Protein AF-A0A0K0ESM4-F1 (afdb_monomer_lite)

Structure (mmCIF, N/CA/C/O backbone):
data_AF-A0A0K0ESM4-F1
#
_entry.id   AF-A0A0K0ESM4-F1
#
loop_
_atom_site.group_PDB
_atom_site.id
_atom_site.type_symbol
_atom_site.label_atom_id
_atom_site.label_alt_id
_atom_site.label_comp_id
_atom_site.label_asym_id
_atom_site.label_entity_id
_atom_site.label_seq_id
_atom_site.pdbx_PDB_ins_code
_atom_site.Cartn_x
_atom_site.Cartn_y
_atom_site.Cartn_z
_atom_site.occupancy
_atom_site.B_iso_or_equiv
_atom_site.auth_seq_id
_atom_site.auth_comp_id
_atom_site.auth_asym_id
_atom_site.auth_atom_id
_atom_site.pdbx_PDB_model_num
ATOM 1 N N . MET A 1 1 ? -42.545 -40.826 -26.509 1.00 63.84 1 MET A N 1
ATOM 2 C CA . MET A 1 1 ? -41.130 -41.037 -26.115 1.00 63.84 1 MET A CA 1
ATOM 3 C C . MET A 1 1 ? -40.132 -40.224 -26.947 1.00 63.84 1 MET A C 1
ATOM 5 O O . MET A 1 1 ? -39.333 -39.526 -26.345 1.00 63.84 1 MET A O 1
ATOM 9 N N . LYS A 1 2 ? -40.196 -40.219 -28.293 1.00 72.06 2 LYS A N 1
ATOM 10 C CA . LYS A 1 2 ? -39.251 -39.457 -29.151 1.00 72.06 2 LYS A CA 1
ATOM 11 C C . LYS A 1 2 ? -39.201 -37.936 -28.885 1.00 72.06 2 LYS A C 1
ATOM 13 O O . LYS A 1 2 ? -38.119 -37.363 -28.899 1.00 72.06 2 LYS A O 1
ATOM 18 N N . PHE A 1 3 ? -40.336 -37.302 -28.570 1.00 75.94 3 PHE A N 1
ATOM 19 C CA . PHE A 1 3 ? -40.401 -35.862 -28.253 1.00 75.94 3 PHE A CA 1
ATOM 20 C C . PHE A 1 3 ? -39.656 -35.471 -26.963 1.00 75.94 3 PHE A C 1
ATOM 22 O O . PHE A 1 3 ? -38.991 -34.443 -26.934 1.00 75.94 3 PHE A O 1
ATOM 29 N N . LEU A 1 4 ? -39.717 -36.304 -25.917 1.00 75.06 4 LEU A N 1
ATOM 30 C CA . LEU A 1 4 ? -39.039 -36.052 -24.635 1.00 75.06 4 LEU A CA 1
ATOM 31 C C . LEU A 1 4 ? -37.511 -36.083 -24.772 1.00 75.06 4 LEU A C 1
ATOM 33 O O . LEU A 1 4 ? -36.820 -35.277 -24.158 1.00 75.06 4 LEU A O 1
ATOM 37 N N . VAL A 1 5 ? -36.994 -36.973 -25.622 1.00 78.62 5 VAL A N 1
ATOM 38 C CA . VAL A 1 5 ? -35.555 -37.064 -25.909 1.00 78.62 5 VAL A CA 1
ATOM 39 C C . VAL A 1 5 ? -35.067 -35.813 -26.645 1.00 78.62 5 VAL A C 1
ATOM 41 O O . VAL A 1 5 ? -34.014 -35.283 -26.309 1.00 78.62 5 VAL A O 1
ATOM 44 N N . TYR A 1 6 ? -35.852 -35.290 -27.593 1.00 78.44 6 TYR A N 1
ATOM 45 C CA . TYR A 1 6 ? -35.513 -34.060 -28.316 1.00 78.44 6 TYR A CA 1
ATOM 46 C C . TYR A 1 6 ? -35.414 -32.840 -27.391 1.00 78.44 6 TYR A C 1
ATOM 48 O O . TYR A 1 6 ? -34.442 -32.093 -27.470 1.00 78.44 6 TYR A O 1
ATOM 56 N N . PHE A 1 7 ? -36.373 -32.664 -26.476 1.00 76.62 7 PHE A N 1
ATOM 57 C CA . PHE A 1 7 ? -36.326 -31.573 -25.496 1.00 76.62 7 PHE A CA 1
ATOM 58 C C . PHE A 1 7 ? -35.123 -31.684 -24.557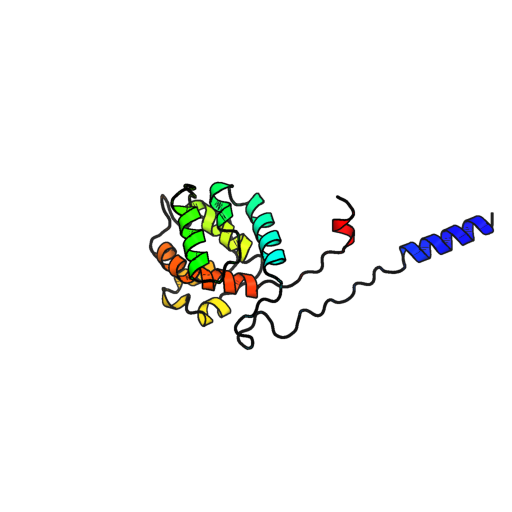 1.00 76.62 7 PHE A C 1
ATOM 60 O O . PHE A 1 7 ? -34.479 -30.673 -24.287 1.00 76.62 7 PHE A O 1
ATOM 67 N N . ALA A 1 8 ? -34.787 -32.897 -24.106 1.00 77.44 8 ALA A N 1
ATOM 68 C CA . ALA A 1 8 ? -33.611 -33.124 -23.273 1.00 77.44 8 ALA A CA 1
ATOM 69 C C . ALA A 1 8 ? -32.313 -32.756 -24.008 1.00 77.44 8 ALA A C 1
ATOM 71 O O . ALA A 1 8 ? -31.467 -32.082 -23.431 1.00 77.44 8 ALA A O 1
ATOM 72 N N . LEU A 1 9 ? -32.173 -33.126 -25.287 1.00 74.38 9 LEU A N 1
ATOM 73 C CA . LEU A 1 9 ? -30.995 -32.778 -26.092 1.00 74.38 9 LEU A CA 1
ATOM 74 C C . LEU A 1 9 ? -30.861 -31.266 -26.312 1.00 74.38 9 LEU A C 1
ATOM 76 O O . LEU A 1 9 ? -29.757 -30.735 -26.210 1.00 74.38 9 LEU A O 1
ATOM 80 N N . ILE A 1 10 ? -31.975 -30.565 -26.546 1.00 73.88 10 ILE A N 1
ATOM 81 C CA . ILE A 1 10 ? -31.983 -29.102 -26.661 1.00 73.88 10 ILE A CA 1
ATOM 82 C C . ILE A 1 10 ? -31.564 -28.467 -25.326 1.00 73.88 10 ILE A C 1
ATOM 84 O O . ILE A 1 10 ? -30.654 -27.642 -25.307 1.00 73.88 10 ILE A O 1
ATOM 88 N N . PHE A 1 11 ? -32.139 -28.893 -24.196 1.00 68.94 11 PHE A N 1
ATOM 89 C CA . PHE A 1 11 ? -31.776 -28.379 -22.866 1.00 68.94 11 PHE A CA 1
ATOM 90 C C . PHE A 1 11 ? -30.299 -28.609 -22.526 1.00 68.94 11 PHE A C 1
ATOM 92 O O . PHE A 1 11 ? -29.620 -27.703 -22.056 1.00 68.94 11 PHE A O 1
ATOM 99 N N . ILE A 1 12 ? -29.788 -29.804 -22.819 1.00 67.56 12 ILE A N 1
ATOM 100 C CA . ILE A 1 12 ? -28.375 -30.169 -22.686 1.00 67.56 12 ILE A CA 1
ATOM 101 C C . ILE A 1 12 ? -27.514 -29.216 -23.526 1.00 67.56 12 ILE A C 1
ATOM 103 O O . ILE A 1 12 ? -26.571 -28.634 -22.998 1.00 67.56 12 ILE A O 1
ATOM 107 N N . SER A 1 13 ? -27.872 -28.962 -24.790 1.00 64.00 13 SER A N 1
ATOM 108 C CA . SER A 1 13 ? -27.136 -28.004 -25.627 1.00 64.00 13 SER A CA 1
ATOM 109 C C . SER A 1 13 ? -27.183 -26.562 -25.104 1.00 64.00 13 SER A C 1
ATOM 111 O O . SER A 1 13 ? -26.183 -25.866 -25.226 1.00 64.00 13 SER A O 1
ATOM 113 N N . TYR A 1 14 ? -28.272 -26.131 -24.451 1.00 64.19 14 TYR A N 1
ATOM 114 C CA . TYR A 1 14 ? -28.345 -24.820 -23.789 1.00 64.19 14 TYR A CA 1
ATOM 115 C C . TYR A 1 14 ? -27.460 -24.729 -22.538 1.00 64.19 14 TYR A C 1
ATOM 117 O O . TYR A 1 14 ? -26.879 -23.679 -22.299 1.00 64.19 14 TYR A O 1
ATOM 125 N N . ILE A 1 15 ? -27.322 -25.807 -21.755 1.00 63.69 15 ILE A N 1
ATOM 126 C CA . ILE A 1 15 ? -26.422 -25.837 -20.585 1.00 63.69 15 ILE A CA 1
ATOM 127 C C . ILE A 1 15 ? -24.945 -25.849 -21.015 1.00 63.69 15 ILE A C 1
ATOM 129 O O . ILE A 1 15 ? -24.099 -25.298 -20.316 1.00 63.69 15 ILE A O 1
ATOM 133 N N . PHE A 1 16 ? -24.620 -26.463 -22.158 1.00 59.91 16 PHE A N 1
ATOM 134 C CA . PHE A 1 16 ? -23.256 -26.454 -22.705 1.00 59.91 16 PHE A CA 1
ATOM 135 C C . PHE A 1 16 ? -22.939 -25.224 -23.566 1.00 59.91 16 PHE A C 1
ATOM 137 O O . PHE A 1 16 ? -21.766 -24.973 -23.851 1.00 59.91 16 PHE A O 1
ATOM 144 N N . ALA A 1 17 ? -23.949 -24.457 -23.979 1.00 51.31 17 ALA A N 1
ATOM 145 C CA . ALA A 1 17 ? -23.755 -23.200 -24.679 1.00 51.31 17 ALA A CA 1
ATOM 146 C C . ALA A 1 17 ? -23.350 -22.117 -23.672 1.00 51.31 17 ALA A C 1
ATOM 148 O O . ALA A 1 17 ? -24.145 -21.663 -22.859 1.00 51.31 17 ALA A O 1
ATOM 149 N N . ASP A 1 18 ? -22.098 -21.692 -23.797 1.00 54.47 18 ASP A N 1
ATOM 150 C CA . ASP A 1 18 ? -21.482 -20.559 -23.108 1.00 54.47 18 ASP A CA 1
ATOM 151 C C . ASP A 1 18 ? -20.793 -20.845 -21.759 1.00 54.47 18 ASP A C 1
ATOM 153 O O . ASP A 1 18 ? -20.897 -20.104 -20.786 1.00 54.47 18 ASP A O 1
ATOM 157 N N . ASN A 1 19 ? -19.918 -21.857 -21.759 1.00 53.78 19 ASN A N 1
ATOM 158 C CA . ASN A 1 19 ? -18.652 -21.759 -21.015 1.00 53.78 19 ASN A CA 1
ATOM 159 C C . ASN A 1 19 ? -17.611 -20.956 -21.817 1.00 53.78 19 ASN A C 1
ATOM 161 O O . ASN A 1 19 ? -16.421 -21.282 -21.802 1.00 53.78 19 ASN A O 1
ATOM 165 N N . GLY A 1 20 ? -18.047 -19.922 -22.546 1.00 44.59 20 GLY A N 1
ATOM 166 C CA . GLY A 1 20 ? -17.166 -18.974 -23.195 1.00 44.59 20 GLY A CA 1
ATOM 167 C C . GLY A 1 20 ? -16.348 -18.282 -22.119 1.00 44.59 20 GLY A C 1
ATOM 168 O O . GLY A 1 20 ? -16.764 -17.302 -21.494 1.00 44.59 20 GLY A O 1
ATOM 169 N N . VAL A 1 21 ? -15.144 -18.792 -21.870 1.00 43.53 21 VAL A N 1
ATOM 170 C CA . VAL A 1 21 ? -14.121 -18.026 -21.181 1.00 43.53 21 VAL A CA 1
ATOM 171 C C . VAL A 1 21 ? -13.759 -16.893 -22.140 1.00 43.53 21 VAL A C 1
ATOM 173 O O . VAL A 1 21 ? -12.795 -16.992 -22.876 1.00 43.53 21 VAL A O 1
ATOM 176 N N . SER A 1 22 ? -14.562 -15.823 -22.156 1.00 44.75 22 SER A N 1
ATOM 177 C CA . SER A 1 22 ? -14.160 -14.547 -22.740 1.00 44.75 22 SER A CA 1
ATOM 178 C C . SER A 1 22 ? -12.839 -14.168 -22.076 1.00 44.75 22 SER A C 1
ATOM 180 O O . SER A 1 22 ? -12.778 -13.967 -20.856 1.00 44.75 22 SER A O 1
ATOM 182 N N . GLU A 1 23 ? -11.779 -14.239 -22.868 1.00 48.00 23 GLU A N 1
ATOM 183 C CA . GLU A 1 23 ? -10.453 -13.739 -22.563 1.00 48.00 23 GLU A CA 1
ATOM 184 C C . GLU A 1 23 ? -10.626 -12.271 -22.179 1.00 48.00 23 GLU A C 1
ATOM 186 O O . GLU A 1 23 ? -11.147 -11.473 -22.956 1.00 48.00 23 GLU A O 1
ATOM 191 N N . PHE A 1 24 ? -10.340 -11.935 -20.922 1.00 53.97 24 PHE A N 1
ATOM 192 C CA . PHE A 1 24 ? -10.210 -10.530 -20.578 1.00 53.97 24 PHE A CA 1
ATOM 193 C C . PHE A 1 24 ? -8.824 -10.131 -21.066 1.00 53.97 24 PHE A C 1
ATOM 195 O O . PHE A 1 24 ? -7.842 -10.704 -20.593 1.00 53.97 24 PHE A O 1
ATOM 202 N N . GLU A 1 25 ? -8.745 -9.178 -21.992 1.00 49.03 25 GLU A N 1
ATOM 203 C CA . GLU A 1 25 ? -7.502 -8.457 -22.243 1.00 49.03 25 GLU A CA 1
ATOM 204 C C . GLU A 1 25 ? -7.099 -7.832 -20.907 1.00 49.03 25 GLU A C 1
ATOM 206 O O . GLU A 1 25 ? -7.757 -6.921 -20.402 1.00 49.03 25 GLU A O 1
ATOM 211 N N . GLN A 1 26 ? -6.051 -8.359 -20.271 1.00 54.38 26 GLN A N 1
ATOM 212 C CA . GLN A 1 26 ? -5.352 -7.589 -19.253 1.00 54.38 26 GLN A CA 1
ATOM 213 C C . GLN A 1 26 ? -5.041 -6.247 -19.922 1.00 54.38 26 GLN A C 1
ATOM 215 O O . GLN A 1 26 ? -4.377 -6.289 -20.955 1.00 54.38 26 GLN A O 1
ATOM 220 N N . PRO A 1 27 ? -5.549 -5.099 -19.426 1.00 60.47 27 PRO A N 1
ATOM 221 C CA . PRO A 1 27 ? -5.361 -3.841 -20.129 1.00 60.47 27 PRO A CA 1
ATOM 222 C C . PRO A 1 27 ? -3.863 -3.658 -20.346 1.00 60.47 27 PRO A C 1
ATOM 224 O O . PRO A 1 27 ? -3.093 -3.593 -19.383 1.00 60.47 27 PRO A O 1
ATOM 227 N N . GLU A 1 28 ? -3.438 -3.704 -21.607 1.00 72.00 28 GLU A N 1
ATOM 228 C CA . GLU A 1 28 ? -2.032 -3.558 -21.940 1.00 72.00 28 GLU A CA 1
ATOM 229 C C . GLU A 1 28 ? -1.579 -2.173 -21.463 1.00 72.00 28 GLU A C 1
ATOM 231 O O . GLU A 1 28 ? -2.320 -1.191 -21.543 1.00 72.00 28 GLU A O 1
ATOM 236 N N . GLY A 1 29 ? -0.373 -2.085 -20.902 1.00 83.25 29 GLY A N 1
ATOM 237 C CA . GLY A 1 29 ? 0.145 -0.805 -20.419 1.00 83.25 29 GLY A CA 1
ATOM 238 C C . GLY A 1 29 ? -0.492 -0.310 -19.114 1.00 83.25 29 GLY A C 1
ATOM 239 O O . GLY A 1 29 ? -0.832 0.863 -18.985 1.00 83.25 29 GLY A O 1
ATOM 240 N N . CYS A 1 30 ? -0.607 -1.170 -18.107 1.00 92.38 30 CYS A N 1
ATOM 241 C CA . CYS A 1 30 ? -0.831 -0.760 -16.720 1.00 92.38 30 CYS A CA 1
ATOM 242 C C . CYS A 1 30 ? 0.184 -1.444 -15.798 1.00 92.38 30 CYS A C 1
ATOM 244 O O . CYS A 1 30 ? 0.765 -2.472 -16.147 1.00 92.38 30 CYS A O 1
ATOM 246 N N . GLY A 1 31 ? 0.408 -0.881 -14.613 1.00 93.50 31 GLY A N 1
ATOM 247 C CA . GLY A 1 31 ? 1.261 -1.480 -13.588 1.00 93.50 31 GLY A CA 1
ATOM 248 C C . GLY A 1 31 ? 2.728 -1.602 -13.997 1.00 93.50 31 GLY A C 1
ATOM 249 O O . GLY A 1 31 ? 3.397 -2.527 -13.544 1.00 93.50 31 GLY A O 1
ATOM 250 N N . THR A 1 32 ? 3.202 -0.708 -14.870 1.00 94.50 32 THR A N 1
ATOM 251 C CA . THR A 1 32 ? 4.582 -0.659 -15.378 1.00 94.50 32 THR A CA 1
ATOM 252 C C . THR A 1 32 ? 5.159 0.747 -15.259 1.00 94.50 32 THR A C 1
ATOM 254 O O . THR A 1 32 ? 4.412 1.731 -15.270 1.00 94.50 32 THR A O 1
ATOM 257 N N . GLN A 1 33 ? 6.489 0.855 -15.241 1.00 95.06 33 GLN A N 1
ATOM 258 C CA . GLN A 1 33 ? 7.189 2.143 -15.224 1.00 95.06 33 GLN A CA 1
ATOM 259 C C . GLN A 1 33 ? 6.796 3.041 -16.411 1.00 95.06 33 GLN A C 1
ATOM 261 O O . GLN A 1 33 ? 6.540 4.226 -16.226 1.00 95.06 33 GLN A O 1
ATOM 266 N N . ALA A 1 34 ? 6.623 2.470 -17.613 1.00 93.88 34 ALA A N 1
ATOM 267 C CA . ALA A 1 34 ? 6.203 3.202 -18.817 1.00 93.88 34 ALA A CA 1
ATOM 268 C C . ALA A 1 34 ? 4.849 3.923 -18.670 1.00 93.88 34 ALA A C 1
ATOM 270 O O . ALA A 1 34 ? 4.529 4.827 -19.437 1.00 93.88 34 ALA A O 1
ATOM 271 N N . THR A 1 35 ? 4.047 3.517 -17.686 1.00 93.56 35 THR A N 1
ATOM 272 C CA . THR A 1 35 ? 2.698 4.042 -17.436 1.00 93.56 35 THR A CA 1
ATOM 273 C C . THR A 1 35 ? 2.620 4.799 -16.114 1.00 93.56 35 THR A C 1
ATOM 275 O O . THR A 1 35 ? 1.525 5.009 -15.596 1.00 93.56 35 THR A O 1
ATOM 278 N N . ASN A 1 36 ? 3.775 5.175 -15.547 1.00 95.50 36 ASN A N 1
ATOM 279 C CA . ASN A 1 36 ? 3.903 5.740 -14.202 1.00 95.50 36 ASN A CA 1
ATOM 280 C C . ASN A 1 36 ? 3.163 4.897 -13.154 1.00 95.50 36 ASN A C 1
ATOM 282 O O . ASN A 1 36 ? 2.469 5.424 -12.283 1.00 95.50 36 ASN A O 1
ATOM 286 N N . TRP A 1 37 ? 3.250 3.571 -13.294 1.00 96.50 37 TRP A N 1
ATOM 287 C CA . TRP A 1 37 ? 2.569 2.614 -12.430 1.00 96.50 37 TRP A CA 1
ATOM 288 C C . TRP A 1 37 ? 1.065 2.876 -12.332 1.00 96.50 37 TRP A C 1
ATOM 290 O O . TRP A 1 37 ? 0.489 2.788 -11.255 1.00 96.50 37 TRP A O 1
ATOM 300 N N . LYS A 1 38 ? 0.388 3.201 -13.436 1.00 95.38 38 LYS A N 1
ATOM 301 C CA . LYS A 1 38 ? -1.076 3.320 -13.441 1.00 95.38 38 LYS A CA 1
ATOM 302 C C . LYS A 1 38 ? -1.723 1.980 -13.041 1.00 95.38 38 LYS A C 1
ATOM 304 O O . LYS A 1 38 ? -1.400 0.972 -13.669 1.00 95.38 38 LYS A O 1
ATOM 309 N N . PRO A 1 39 ? -2.646 1.926 -12.063 1.00 95.56 39 PRO A N 1
ATOM 310 C CA . PRO A 1 39 ? -3.288 0.674 -11.678 1.00 95.56 39 PRO A CA 1
ATOM 311 C C . PRO A 1 39 ? -4.090 0.004 -12.793 1.00 95.56 39 PRO A C 1
ATOM 313 O O . PRO A 1 39 ? -4.738 0.667 -13.602 1.00 95.56 39 PRO A O 1
ATOM 316 N N . CYS A 1 40 ? -4.065 -1.329 -12.800 1.00 92.88 40 CYS A N 1
ATOM 317 C CA . CYS A 1 40 ? -4.786 -2.158 -13.769 1.00 92.88 40 CYS A CA 1
ATOM 318 C C . CYS A 1 40 ? -6.257 -2.388 -13.411 1.00 92.88 40 CYS A C 1
ATOM 320 O O . CYS A 1 40 ? -7.035 -2.836 -14.249 1.00 92.88 40 CYS A O 1
ATOM 322 N N . ILE A 1 41 ? -6.623 -2.147 -12.152 1.00 92.56 41 ILE A N 1
ATOM 323 C CA . ILE A 1 41 ? -7.973 -2.361 -11.640 1.00 92.56 41 ILE A CA 1
ATOM 324 C C . ILE A 1 41 ? -8.468 -1.107 -10.930 1.00 92.56 41 ILE A C 1
ATOM 326 O O . ILE A 1 41 ? -7.686 -0.370 -10.327 1.00 92.56 41 ILE A O 1
ATOM 330 N N . GLU A 1 42 ? -9.775 -0.873 -10.963 1.00 93.44 42 GLU A N 1
ATOM 331 C CA . GLU A 1 42 ? -10.378 0.242 -10.239 1.00 93.44 42 GLU A CA 1
ATOM 332 C C . GLU A 1 42 ? -10.183 0.094 -8.727 1.00 93.44 42 GLU A C 1
ATOM 334 O O . GLU A 1 42 ? -10.341 -0.995 -8.166 1.00 93.44 42 GLU A O 1
ATOM 339 N N . ARG A 1 43 ? -9.901 1.215 -8.051 1.00 95.31 43 ARG A N 1
ATOM 340 C CA . ARG A 1 43 ? -9.657 1.250 -6.601 1.00 95.31 43 ARG A CA 1
ATOM 341 C C . ARG A 1 43 ? -10.793 0.610 -5.800 1.00 95.31 43 ARG A C 1
ATOM 343 O O . ARG A 1 43 ? -10.531 -0.151 -4.884 1.00 95.31 43 ARG A O 1
ATOM 350 N N . LYS A 1 44 ? -12.051 0.836 -6.193 1.00 95.31 44 LYS A N 1
ATOM 351 C CA . LYS A 1 44 ? -13.222 0.260 -5.510 1.00 95.31 44 LYS A CA 1
ATOM 352 C C . LYS A 1 44 ? -13.163 -1.271 -5.432 1.00 95.31 44 LYS A C 1
ATOM 354 O O . LYS A 1 44 ? -13.478 -1.839 -4.392 1.00 95.31 44 LYS A O 1
ATOM 359 N N . ILE A 1 45 ? -12.766 -1.931 -6.521 1.00 94.19 45 ILE A N 1
ATOM 360 C CA . ILE A 1 45 ? -12.628 -3.393 -6.569 1.00 94.19 45 ILE A CA 1
ATOM 361 C C . ILE A 1 45 ? -11.378 -3.819 -5.790 1.00 94.19 45 ILE A C 1
ATOM 363 O O . ILE A 1 45 ? -11.423 -4.786 -5.032 1.00 94.19 45 ILE A O 1
ATOM 367 N N . ALA A 1 46 ? -10.278 -3.075 -5.935 1.00 96.12 46 ALA A N 1
ATOM 368 C CA . ALA A 1 46 ? -9.043 -3.321 -5.196 1.00 96.12 46 ALA A CA 1
ATOM 369 C C . ALA A 1 46 ? -9.277 -3.315 -3.673 1.00 96.12 46 ALA A C 1
ATOM 371 O O . ALA A 1 46 ? -8.922 -4.277 -2.991 1.00 96.12 46 ALA A O 1
ATOM 372 N N . ASP A 1 47 ? -9.953 -2.288 -3.155 1.00 97.75 47 ASP A N 1
ATOM 373 C CA . ASP A 1 47 ? -10.258 -2.122 -1.730 1.00 97.75 47 ASP A CA 1
ATOM 374 C C . ASP A 1 47 ? -11.160 -3.239 -1.193 1.00 97.75 47 ASP A C 1
ATOM 376 O O . ASP A 1 47 ? -10.972 -3.699 -0.067 1.00 97.75 47 ASP A O 1
ATOM 380 N N . GLN A 1 48 ? -12.110 -3.732 -1.997 1.00 96.69 48 GLN A N 1
ATOM 381 C CA . GLN A 1 48 ? -12.947 -4.878 -1.623 1.00 96.69 48 GLN A CA 1
ATOM 382 C C . GLN A 1 48 ? -12.112 -6.148 -1.432 1.00 96.69 48 GLN A C 1
ATOM 384 O O . GLN A 1 48 ? -12.280 -6.862 -0.438 1.00 96.69 48 GLN A O 1
ATOM 389 N N . VAL A 1 49 ? -11.185 -6.422 -2.353 1.00 95.25 49 VAL A N 1
ATOM 390 C CA . VAL A 1 49 ? -10.285 -7.582 -2.258 1.00 95.25 49 VAL A CA 1
ATOM 391 C C . VAL A 1 49 ? -9.337 -7.434 -1.067 1.00 95.25 49 VAL A C 1
ATOM 393 O O . VAL A 1 49 ? -9.156 -8.384 -0.298 1.00 95.25 49 VAL A O 1
ATOM 396 N N . PHE A 1 50 ? -8.777 -6.240 -0.870 1.00 97.94 50 PHE A N 1
ATOM 397 C CA . PHE A 1 50 ? -7.878 -5.949 0.243 1.00 97.94 50 PHE A CA 1
ATOM 398 C C . PHE A 1 50 ? -8.590 -6.123 1.592 1.00 97.94 50 PHE A C 1
ATOM 400 O O . PHE A 1 50 ? -8.123 -6.878 2.451 1.00 97.94 50 PHE A O 1
ATOM 407 N N . THR A 1 51 ? -9.773 -5.528 1.744 1.00 98.00 51 THR A N 1
ATOM 408 C CA . THR A 1 51 ? -10.601 -5.643 2.952 1.00 98.00 51 THR A CA 1
ATOM 409 C C . THR A 1 51 ? -10.956 -7.101 3.246 1.00 98.00 51 THR A C 1
ATOM 411 O O . THR A 1 51 ? -10.726 -7.569 4.361 1.00 98.00 51 THR A O 1
ATOM 414 N N . SER A 1 52 ? -11.397 -7.860 2.237 1.00 97.62 52 SER A N 1
ATOM 415 C CA . SER A 1 52 ? -11.730 -9.290 2.381 1.00 97.62 52 SER A CA 1
ATOM 416 C C . SER A 1 52 ? -10.527 -10.133 2.826 1.00 97.62 52 SER A C 1
ATOM 418 O O . SER A 1 52 ? -10.653 -11.112 3.567 1.00 97.62 52 SER A O 1
ATOM 420 N N . CYS A 1 53 ? -9.315 -9.775 2.391 1.00 98.19 53 CYS A N 1
ATOM 421 C CA . CYS A 1 53 ? -8.108 -10.398 2.918 1.00 98.19 53 CYS A CA 1
ATOM 422 C C . CYS A 1 53 ? -7.878 -10.015 4.384 1.00 98.19 53 CYS A C 1
ATOM 424 O O . CYS A 1 53 ? -7.673 -10.895 5.225 1.00 98.19 53 CYS A O 1
ATOM 426 N N . CYS A 1 54 ? -7.963 -8.726 4.705 1.00 98.31 54 CYS A N 1
ATOM 427 C CA . CYS A 1 54 ? -7.737 -8.224 6.053 1.00 98.31 54 CYS A CA 1
ATOM 428 C C . CYS A 1 54 ? -8.708 -8.789 7.089 1.00 98.31 54 CYS A C 1
ATOM 430 O O . CYS A 1 54 ? -8.292 -9.043 8.214 1.00 98.31 54 CYS A O 1
ATOM 432 N N . GLU A 1 55 ? -9.958 -9.077 6.739 1.00 98.12 55 GLU A N 1
ATOM 433 C CA . GLU A 1 55 ? -10.913 -9.705 7.661 1.00 98.12 55 GLU A CA 1
ATOM 434 C C . GLU A 1 55 ? -10.408 -11.028 8.258 1.00 98.12 55 GLU A C 1
ATOM 436 O O . GLU A 1 55 ? -10.747 -11.356 9.397 1.00 98.12 55 GLU A O 1
ATOM 441 N N . ARG A 1 56 ? -9.534 -11.747 7.537 1.00 96.94 56 ARG A N 1
ATOM 442 C CA . ARG A 1 56 ? -8.958 -13.035 7.958 1.00 96.94 56 ARG A CA 1
ATOM 443 C C . ARG A 1 56 ? -7.676 -12.910 8.786 1.00 96.94 56 ARG A C 1
ATOM 445 O O . ARG A 1 56 ? -7.364 -13.808 9.570 1.00 96.94 56 ARG A O 1
ATOM 452 N N . PHE A 1 57 ? -6.905 -11.839 8.602 1.00 96.38 57 PHE A N 1
ATOM 453 C CA . PHE A 1 57 ? -5.561 -11.705 9.187 1.00 96.38 57 PHE A CA 1
ATOM 454 C C . PHE A 1 57 ? -5.405 -10.526 10.153 1.00 96.38 57 PHE A C 1
ATOM 456 O O . PHE A 1 57 ? -4.475 -10.520 10.960 1.00 96.38 57 PHE A O 1
ATOM 463 N N . VAL A 1 58 ? -6.304 -9.545 10.088 1.00 97.50 58 VAL A N 1
ATOM 464 C CA . VAL A 1 58 ? -6.171 -8.236 10.729 1.00 97.50 58 VAL A CA 1
ATOM 465 C C . VAL A 1 58 ? -7.402 -7.968 11.611 1.00 97.50 58 VAL A C 1
ATOM 467 O O . VAL A 1 58 ? -8.545 -8.102 11.151 1.00 97.50 58 VAL A O 1
ATOM 470 N N . PRO A 1 59 ? -7.213 -7.600 12.891 1.00 96.38 59 PRO A N 1
ATOM 471 C CA . PRO A 1 59 ? -8.327 -7.325 13.788 1.00 96.38 59 PRO A CA 1
ATOM 472 C C . PRO A 1 59 ? -8.994 -5.981 13.434 1.00 96.38 59 PRO A C 1
ATOM 474 O O . PRO A 1 59 ? -8.347 -5.137 12.804 1.00 96.38 59 PRO A O 1
ATOM 477 N N . PRO A 1 60 ? -10.272 -5.768 13.806 1.00 95.25 60 PRO A N 1
ATOM 478 C CA . PRO A 1 60 ? -11.065 -4.614 13.373 1.00 95.25 60 PRO A CA 1
ATOM 479 C C . PRO A 1 60 ? -10.381 -3.258 13.565 1.00 95.25 60 PRO A C 1
ATOM 481 O O . PRO A 1 60 ? -10.430 -2.419 12.669 1.00 95.25 60 PRO A O 1
ATOM 484 N N . GLU A 1 61 ? -9.669 -3.063 14.674 1.00 94.06 61 GLU A N 1
ATOM 485 C CA . GLU A 1 61 ? -8.985 -1.810 14.998 1.00 94.06 61 GLU A CA 1
ATOM 486 C C . GLU A 1 61 ? -7.857 -1.427 14.027 1.00 94.06 61 GLU A C 1
ATOM 488 O O . GLU A 1 61 ? -7.454 -0.267 13.971 1.00 94.06 61 GLU A O 1
ATOM 493 N N . CYS A 1 62 ? -7.344 -2.385 13.256 1.00 96.44 62 CYS A N 1
ATOM 494 C CA . CYS A 1 62 ? -6.282 -2.177 12.276 1.00 96.44 62 CYS A CA 1
ATOM 495 C C . CYS A 1 62 ? -6.798 -2.125 10.828 1.00 96.44 62 CYS A C 1
ATOM 497 O O . CYS A 1 62 ? -6.027 -1.812 9.923 1.00 96.44 62 CYS A O 1
ATOM 499 N N . ARG A 1 63 ? -8.081 -2.435 10.581 1.00 96.19 63 ARG A N 1
ATOM 500 C CA . ARG A 1 63 ? -8.631 -2.581 9.217 1.00 96.19 63 ARG A CA 1
ATOM 501 C C . ARG A 1 63 ? -8.783 -1.264 8.463 1.00 96.19 63 ARG A C 1
ATOM 503 O O . ARG A 1 63 ? -8.862 -1.298 7.244 1.00 96.19 63 ARG A O 1
ATOM 510 N N . GLY A 1 64 ? -8.747 -0.122 9.155 1.00 94.50 64 GLY A N 1
ATOM 511 C CA . GLY A 1 64 ? -8.711 1.197 8.512 1.00 94.50 64 GLY A CA 1
ATOM 512 C C . GLY A 1 64 ? -7.527 1.380 7.551 1.00 94.50 64 GLY A C 1
ATOM 513 O O . GLY A 1 64 ? -7.618 2.177 6.628 1.00 94.50 64 GLY A O 1
ATOM 514 N N . LEU A 1 65 ? -6.452 0.597 7.715 1.00 96.81 65 LEU A N 1
ATOM 515 C CA . LEU A 1 65 ? -5.294 0.586 6.812 1.00 96.81 65 LEU A CA 1
ATOM 516 C C . LEU A 1 65 ? -5.468 -0.286 5.564 1.00 96.81 65 LEU A C 1
ATOM 518 O O . LEU A 1 65 ? -4.580 -0.297 4.717 1.00 96.81 65 LEU A O 1
ATOM 522 N N . CYS A 1 66 ? -6.559 -1.043 5.450 1.00 97.94 66 CYS A N 1
ATOM 523 C CA . CYS A 1 66 ? -6.767 -1.997 4.362 1.00 97.94 66 CYS A CA 1
ATOM 524 C C . CYS A 1 66 ? -7.446 -1.360 3.146 1.00 97.94 66 CYS A C 1
ATOM 526 O O . CYS A 1 66 ? -8.447 -1.871 2.647 1.00 97.94 66 CYS A O 1
ATOM 528 N N . ILE A 1 67 ? -6.894 -0.232 2.699 1.00 98.12 67 ILE A N 1
ATOM 529 C CA . ILE A 1 67 ? -7.347 0.535 1.538 1.00 98.12 67 ILE A CA 1
ATOM 530 C C . ILE A 1 67 ? -6.144 0.984 0.706 1.00 98.12 67 ILE A C 1
ATOM 532 O O . ILE A 1 67 ? -5.082 1.295 1.252 1.00 98.12 67 ILE A O 1
ATOM 536 N N . TYR A 1 68 ? -6.308 1.050 -0.611 1.00 98.50 68 TYR A N 1
ATOM 537 C CA . TYR A 1 68 ? -5.290 1.549 -1.531 1.00 98.50 68 TYR A CA 1
ATOM 538 C C . TYR A 1 68 ? -5.384 3.072 -1.672 1.00 98.50 68 TYR A C 1
ATOM 540 O O . TYR A 1 68 ? -5.818 3.600 -2.697 1.00 98.50 68 TYR A O 1
ATOM 548 N N . GLU A 1 69 ? -4.993 3.793 -0.620 1.00 98.00 69 GLU A N 1
ATOM 549 C CA . GLU A 1 69 ? -4.945 5.257 -0.644 1.00 98.00 69 GLU A CA 1
ATOM 550 C C . GLU A 1 69 ? -3.576 5.758 -1.124 1.00 98.00 69 GLU A C 1
ATOM 552 O O . GLU A 1 69 ? -2.565 5.575 -0.448 1.00 98.00 69 GLU A O 1
ATOM 557 N N . SER A 1 70 ? -3.555 6.388 -2.301 1.00 97.38 70 SER A N 1
ATOM 558 C CA . SER A 1 70 ? -2.350 6.903 -2.964 1.00 97.38 70 SER A CA 1
ATOM 559 C C . SER A 1 70 ? -2.210 8.425 -2.875 1.00 97.38 70 SER A C 1
ATOM 561 O O . SER A 1 70 ? -1.208 8.980 -3.319 1.00 97.38 70 SER A O 1
ATOM 563 N N . ASN A 1 71 ? -3.207 9.137 -2.346 1.00 98.00 71 ASN A N 1
ATOM 564 C CA . ASN A 1 71 ? -3.070 10.552 -2.042 1.00 98.00 71 ASN A CA 1
ATOM 565 C C . ASN A 1 71 ? -2.261 10.725 -0.749 1.00 98.00 71 ASN A C 1
ATOM 567 O O . ASN A 1 71 ? -2.643 10.226 0.307 1.00 98.00 71 ASN A O 1
ATOM 571 N N . ALA A 1 72 ? -1.172 11.491 -0.814 1.00 97.69 72 ALA A N 1
ATOM 572 C CA . ALA A 1 72 ? -0.263 11.690 0.314 1.00 97.69 72 ALA A CA 1
ATOM 573 C C . ALA A 1 72 ? -0.932 12.260 1.580 1.00 97.69 72 ALA A C 1
ATOM 575 O O . ALA A 1 72 ? -0.512 11.942 2.694 1.00 97.69 72 ALA A O 1
ATOM 576 N N . ILE A 1 73 ? -1.946 13.121 1.437 1.00 97.81 73 ILE A N 1
ATOM 577 C CA . ILE A 1 73 ? -2.649 13.728 2.575 1.00 97.81 73 ILE A CA 1
ATOM 578 C C . ILE A 1 73 ? -3.590 12.696 3.197 1.00 97.81 73 ILE A C 1
ATOM 580 O O . ILE A 1 73 ? -3.494 12.425 4.394 1.00 97.81 73 ILE A O 1
ATOM 584 N N . GLU A 1 74 ? -4.430 12.062 2.380 1.00 98.00 74 GLU A N 1
ATOM 585 C CA . GLU A 1 74 ? -5.400 11.066 2.848 1.00 98.00 74 GLU A CA 1
ATOM 586 C C . GLU A 1 74 ? -4.711 9.833 3.448 1.00 98.00 74 GLU A C 1
ATOM 588 O O . GLU A 1 74 ? -5.091 9.357 4.515 1.00 98.00 74 GLU A O 1
ATOM 593 N N . ALA A 1 75 ? -3.610 9.369 2.857 1.00 97.94 75 ALA A N 1
ATOM 594 C CA . ALA A 1 75 ? -2.818 8.263 3.389 1.00 97.94 75 ALA A CA 1
ATOM 595 C C . ALA A 1 75 ? 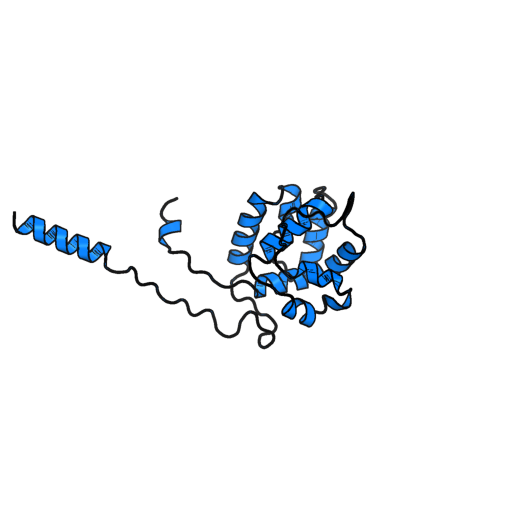-2.268 8.554 4.799 1.00 97.94 75 ALA A C 1
ATOM 597 O O . ALA A 1 75 ? -2.243 7.676 5.667 1.00 97.94 75 ALA A O 1
ATOM 598 N N . ARG A 1 76 ? -1.857 9.802 5.067 1.00 96.38 76 ARG A N 1
ATOM 599 C CA . ARG A 1 76 ? -1.417 10.230 6.407 1.00 96.38 76 ARG A CA 1
ATOM 600 C C . ARG A 1 76 ? -2.579 10.293 7.389 1.00 96.38 76 ARG A C 1
ATOM 602 O O . ARG A 1 76 ? -2.417 9.888 8.540 1.00 96.38 76 ARG A O 1
ATOM 609 N N . VAL A 1 77 ? -3.740 10.763 6.940 1.00 95.19 77 VAL A N 1
ATOM 610 C CA . VAL A 1 77 ? -4.981 10.777 7.727 1.00 95.19 77 VAL A CA 1
ATOM 611 C C . VAL A 1 77 ? -5.373 9.347 8.123 1.00 95.19 77 VAL A C 1
ATOM 613 O O . VAL A 1 77 ? -5.640 9.085 9.296 1.00 95.19 77 VAL A O 1
ATOM 616 N N . VAL A 1 78 ? -5.284 8.391 7.197 1.00 95.00 78 VAL A N 1
ATOM 617 C CA . VAL A 1 78 ? -5.528 6.958 7.437 1.00 95.00 78 VAL A CA 1
ATOM 618 C C . VAL A 1 78 ? -4.566 6.377 8.478 1.00 95.00 78 VAL A C 1
ATOM 620 O O . VAL A 1 78 ? -5.002 5.713 9.425 1.00 95.00 78 VAL A O 1
ATOM 623 N N . LEU A 1 79 ? -3.262 6.653 8.353 1.00 94.19 79 LEU A N 1
ATOM 624 C CA . LEU A 1 79 ? -2.262 6.239 9.345 1.00 94.19 79 LEU A CA 1
ATOM 625 C C . LEU A 1 79 ? -2.570 6.824 10.728 1.00 94.19 79 LEU A C 1
ATOM 627 O O . LEU A 1 79 ? -2.598 6.090 11.716 1.00 94.19 79 LEU A O 1
ATOM 631 N N . MET A 1 80 ? -2.848 8.126 10.804 1.00 91.69 80 MET A N 1
ATOM 632 C CA . MET A 1 80 ? -3.162 8.815 12.056 1.00 91.69 80 MET A CA 1
ATOM 633 C C . MET A 1 80 ? -4.411 8.226 12.727 1.00 91.69 80 MET A C 1
ATOM 635 O O . MET A 1 80 ? -4.371 7.900 13.915 1.00 91.69 80 MET A O 1
ATOM 639 N N . HIS A 1 81 ? -5.500 8.033 11.976 1.00 88.12 81 HIS A N 1
ATOM 640 C CA . HIS A 1 81 ? -6.743 7.456 12.496 1.00 88.12 81 HIS A CA 1
ATOM 641 C C . HIS A 1 81 ? -6.633 5.973 12.848 1.00 88.12 81 HIS A C 1
ATOM 643 O O . HIS A 1 81 ? -7.421 5.485 13.652 1.00 88.12 81 HIS A O 1
ATOM 649 N N . THR A 1 82 ? -5.649 5.253 12.314 1.00 86.12 82 THR A N 1
ATOM 650 C CA . THR A 1 82 ? -5.419 3.854 12.699 1.00 86.12 82 THR A CA 1
ATOM 651 C C . THR A 1 82 ? -4.419 3.717 13.851 1.00 86.12 82 THR A C 1
ATOM 653 O O . THR A 1 82 ? -4.386 2.697 14.529 1.00 86.12 82 THR A O 1
ATOM 656 N N . ILE A 1 83 ? -3.589 4.724 14.125 1.00 83.56 83 ILE A N 1
ATOM 657 C CA . ILE A 1 83 ? -2.595 4.647 15.207 1.00 83.56 83 ILE A CA 1
ATOM 658 C C . ILE A 1 83 ? -3.112 5.305 16.490 1.00 83.56 83 ILE A C 1
ATOM 660 O O . ILE A 1 83 ? -3.018 4.713 17.566 1.00 83.56 83 ILE A O 1
ATOM 664 N N . GLN A 1 84 ? -3.664 6.516 16.389 1.00 79.50 84 GLN A N 1
ATOM 665 C CA . GLN A 1 84 ? -3.914 7.379 17.545 1.00 79.50 84 GLN A CA 1
ATOM 666 C C . GLN A 1 84 ? -5.244 7.090 18.285 1.00 79.50 84 GLN A C 1
ATOM 668 O O . GLN A 1 84 ? -5.235 7.152 19.514 1.00 79.50 84 GLN A O 1
ATOM 673 N N . PRO A 1 85 ? -6.371 6.727 17.625 1.00 74.38 85 PRO A N 1
ATOM 674 C CA . PRO A 1 85 ? -7.612 6.382 18.328 1.00 74.38 85 PRO A CA 1
ATOM 675 C C . PRO A 1 85 ? -7.873 4.870 18.450 1.00 74.38 85 PRO A C 1
ATOM 677 O O . PRO A 1 85 ? -8.400 4.432 19.472 1.00 74.38 85 PRO A O 1
ATOM 680 N N . SER A 1 86 ? -7.509 4.047 17.457 1.00 75.06 86 SER A N 1
ATOM 681 C CA . SER A 1 86 ? -7.934 2.636 17.423 1.00 75.06 86 SER A CA 1
ATOM 682 C C . SER A 1 86 ? -7.053 1.688 18.249 1.00 75.06 86 SER A C 1
ATOM 684 O O . SER A 1 86 ? -7.423 0.540 18.475 1.00 75.06 86 SER A O 1
ATOM 686 N N . ARG A 1 87 ? -5.893 2.150 18.739 1.00 85.94 87 ARG A N 1
ATOM 687 C CA . ARG A 1 87 ? -4.894 1.316 19.439 1.00 85.94 87 ARG A CA 1
ATOM 688 C C . ARG A 1 87 ? -4.414 0.118 18.603 1.00 85.94 87 ARG A C 1
ATOM 690 O O . ARG A 1 87 ? -3.994 -0.896 19.173 1.00 85.94 87 ARG A O 1
ATOM 697 N N . CYS A 1 88 ? -4.437 0.220 17.270 1.00 93.88 88 CYS A N 1
ATOM 698 C CA . CYS A 1 88 ? -3.890 -0.821 16.408 1.00 93.88 88 CYS A CA 1
ATOM 699 C C . CYS A 1 88 ? -2.426 -1.113 16.772 1.00 93.88 88 CYS A C 1
ATOM 701 O O . CYS A 1 88 ? -1.542 -0.257 16.702 1.00 93.88 88 CYS A O 1
ATOM 703 N N . ARG A 1 89 ? -2.142 -2.370 17.129 1.00 94.31 89 ARG A N 1
ATOM 704 C CA . ARG A 1 89 ? -0.782 -2.843 17.414 1.00 94.31 89 ARG A CA 1
ATOM 705 C C . ARG A 1 89 ? -0.045 -3.124 16.106 1.00 94.31 89 ARG A C 1
ATOM 707 O O . ARG A 1 89 ? 0.139 -4.283 15.743 1.00 94.31 89 ARG A O 1
ATOM 714 N N . LEU A 1 90 ? 0.391 -2.074 15.404 1.00 95.25 90 LEU A N 1
ATOM 715 C CA . LEU A 1 90 ? 1.025 -2.195 14.080 1.00 95.25 90 LEU A CA 1
ATOM 716 C C . LEU A 1 90 ? 2.197 -3.174 14.040 1.00 95.25 90 LEU A C 1
ATOM 718 O O . LEU A 1 90 ? 2.330 -3.925 13.081 1.00 95.25 90 LEU A O 1
ATOM 722 N N . TYR A 1 91 ? 3.000 -3.241 15.098 1.00 95.81 91 TYR A N 1
ATOM 723 C CA . TYR A 1 91 ? 4.105 -4.197 15.180 1.00 95.81 91 TYR A CA 1
ATOM 724 C C . TYR A 1 91 ? 3.667 -5.668 15.058 1.00 95.81 91 TYR A C 1
ATOM 726 O O . TYR A 1 91 ? 4.484 -6.501 14.681 1.00 95.81 91 TYR A O 1
ATOM 734 N N . LYS A 1 92 ? 2.398 -5.993 15.355 1.00 97.06 92 LYS A N 1
ATOM 735 C CA . LYS A 1 92 ? 1.821 -7.337 15.195 1.00 97.06 92 LYS A CA 1
ATOM 736 C C . LYS A 1 92 ? 1.146 -7.563 13.845 1.00 97.06 92 LYS A C 1
ATOM 738 O O . LYS A 1 92 ? 1.112 -8.697 13.383 1.00 97.06 92 LYS A O 1
ATOM 743 N N . TYR A 1 93 ? 0.563 -6.518 13.254 1.00 97.44 93 TYR A N 1
ATOM 744 C CA . TYR A 1 93 ? -0.379 -6.663 12.135 1.00 97.44 93 TYR A CA 1
ATOM 745 C C . TYR A 1 93 ? 0.069 -5.997 10.834 1.00 97.44 93 TYR A C 1
ATOM 747 O O . TYR A 1 93 ? -0.508 -6.295 9.793 1.00 97.44 93 TYR A O 1
ATOM 755 N N . LEU A 1 94 ? 1.112 -5.161 10.838 1.00 97.56 94 LEU A N 1
ATOM 756 C CA . LEU A 1 94 ? 1.604 -4.520 9.615 1.00 97.56 94 LEU A CA 1
ATOM 757 C C . LEU A 1 94 ? 2.050 -5.558 8.574 1.00 97.56 94 LEU A C 1
ATOM 759 O O . LEU A 1 94 ? 1.714 -5.416 7.406 1.00 97.56 94 LEU A O 1
ATOM 763 N N . SER A 1 95 ? 2.705 -6.649 8.988 1.00 98.06 95 SER A N 1
ATOM 764 C CA . SER A 1 95 ? 3.058 -7.746 8.072 1.00 98.06 95 SER A CA 1
ATOM 765 C C . SER A 1 95 ? 1.813 -8.381 7.423 1.00 98.06 95 SER A C 1
ATOM 767 O O . SER A 1 95 ? 1.811 -8.690 6.234 1.00 98.06 95 SER A O 1
ATOM 769 N N . SER A 1 96 ? 0.705 -8.489 8.162 1.00 98.38 96 SER A N 1
ATOM 770 C CA . SER A 1 96 ? -0.560 -9.023 7.639 1.00 98.38 96 SER A CA 1
ATOM 771 C C . SER A 1 96 ? -1.217 -8.058 6.655 1.00 98.38 96 SER A C 1
ATOM 773 O O . SER A 1 96 ? -1.720 -8.490 5.622 1.00 98.38 96 SER A O 1
ATOM 775 N N . ILE A 1 97 ? -1.170 -6.756 6.949 1.00 98.56 97 ILE A N 1
ATOM 776 C CA . ILE A 1 97 ? -1.681 -5.699 6.067 1.00 98.56 97 ILE A CA 1
ATOM 777 C C . ILE A 1 97 ? -0.883 -5.683 4.760 1.00 98.56 97 ILE A C 1
ATOM 779 O O . ILE A 1 97 ? -1.483 -5.755 3.695 1.00 98.56 97 ILE A O 1
ATOM 783 N N . ILE A 1 98 ? 0.455 -5.685 4.822 1.00 98.56 98 ILE A N 1
ATOM 784 C CA . ILE A 1 98 ? 1.311 -5.728 3.624 1.00 98.56 98 ILE A CA 1
ATOM 785 C C . ILE A 1 98 ? 1.092 -7.013 2.825 1.00 98.56 98 ILE A C 1
ATOM 787 O O . ILE A 1 98 ? 0.997 -6.960 1.604 1.00 98.56 98 ILE A O 1
ATOM 791 N N . HIS A 1 99 ? 0.976 -8.166 3.492 1.00 98.25 99 HIS A N 1
ATOM 792 C CA . HIS A 1 99 ? 0.658 -9.423 2.817 1.00 98.25 99 HIS A CA 1
ATOM 793 C C . HIS A 1 99 ? -0.651 -9.326 2.022 1.00 98.25 99 HIS A C 1
ATOM 795 O O . HIS A 1 99 ? -0.702 -9.738 0.867 1.00 98.25 99 HIS A O 1
ATOM 801 N N . CYS A 1 100 ? -1.691 -8.745 2.622 1.00 98.38 100 CYS A N 1
ATOM 802 C CA . CYS A 1 100 ? -2.973 -8.553 1.956 1.00 98.38 100 CYS A CA 1
ATOM 803 C C . CYS A 1 100 ? -2.924 -7.506 0.834 1.00 98.38 100 CYS A C 1
ATOM 805 O O . CYS A 1 100 ? -3.525 -7.736 -0.212 1.00 98.38 100 CYS A O 1
ATOM 807 N N . ALA A 1 101 ? -2.188 -6.407 1.019 1.00 98.56 101 ALA A N 1
ATOM 808 C CA . ALA A 1 101 ? -2.012 -5.369 0.005 1.00 98.56 101 ALA A CA 1
ATOM 809 C C . ALA A 1 101 ? -1.278 -5.908 -1.232 1.00 98.56 101 ALA A C 1
ATOM 811 O O . ALA A 1 101 ? -1.706 -5.677 -2.360 1.00 98.56 101 ALA A O 1
ATOM 812 N N . ALA A 1 102 ? -0.194 -6.656 -1.020 1.00 98.00 102 ALA A N 1
ATOM 813 C CA . ALA A 1 102 ? 0.634 -7.200 -2.091 1.00 98.00 102 ALA A CA 1
ATOM 814 C C . ALA A 1 102 ? -0.040 -8.358 -2.837 1.00 98.00 102 ALA A C 1
ATOM 816 O O . ALA A 1 102 ? 0.276 -8.622 -3.997 1.00 98.00 102 ALA A O 1
ATOM 817 N N . GLN A 1 103 ? -0.943 -9.080 -2.165 1.00 94.44 103 GLN A N 1
ATOM 818 C CA . GLN A 1 103 ? -1.472 -10.366 -2.615 1.00 94.44 103 GLN A CA 1
ATOM 819 C C . GLN A 1 103 ? -0.325 -11.327 -2.977 1.00 94.44 103 GLN A C 1
ATOM 821 O O . GLN A 1 103 ? 0.344 -11.858 -2.093 1.00 94.44 103 GLN A O 1
ATOM 826 N N . THR A 1 104 ? -0.071 -11.539 -4.268 1.00 92.94 104 THR A N 1
ATOM 827 C CA . THR A 1 104 ? 1.009 -12.394 -4.782 1.00 92.94 104 THR A CA 1
ATOM 828 C C . THR A 1 104 ? 2.059 -11.620 -5.582 1.00 92.94 104 THR A C 1
ATOM 830 O O . THR A 1 104 ? 2.883 -12.240 -6.246 1.00 92.94 104 THR A O 1
ATOM 833 N N . HIS A 1 105 ? 2.025 -10.287 -5.562 1.00 95.81 105 HIS A N 1
ATOM 834 C CA . HIS A 1 105 ? 2.838 -9.437 -6.430 1.00 95.81 105 HIS A CA 1
ATOM 835 C C . HIS A 1 105 ? 4.002 -8.801 -5.679 1.00 95.81 105 HIS A C 1
ATOM 837 O O . HIS A 1 105 ? 3.808 -8.146 -4.657 1.00 95.81 105 HIS A O 1
ATOM 843 N N . ASP A 1 106 ? 5.210 -8.982 -6.211 1.00 97.56 106 ASP A N 1
ATOM 844 C CA . ASP A 1 106 ? 6.390 -8.237 -5.784 1.00 97.56 106 ASP A CA 1
ATOM 845 C C . ASP A 1 106 ? 6.432 -6.886 -6.509 1.00 97.56 106 ASP A C 1
ATOM 847 O O . ASP A 1 106 ? 6.604 -6.825 -7.725 1.00 97.56 106 ASP A O 1
ATOM 851 N N . ASN A 1 107 ? 6.277 -5.804 -5.748 1.00 98.31 107 ASN A N 1
ATOM 852 C CA . ASN A 1 107 ? 6.243 -4.430 -6.241 1.00 98.31 107 ASN A CA 1
ATOM 853 C C . ASN A 1 107 ? 7.538 -3.672 -5.912 1.00 98.31 107 ASN A C 1
ATOM 855 O O . ASN A 1 107 ? 7.552 -2.441 -5.871 1.00 98.31 107 ASN A O 1
ATOM 859 N N . THR A 1 108 ? 8.639 -4.390 -5.666 1.00 98.38 108 THR A N 1
ATOM 860 C CA . THR A 1 108 ? 9.947 -3.808 -5.332 1.00 98.38 108 THR A CA 1
ATOM 861 C C . THR A 1 108 ? 10.447 -2.841 -6.404 1.00 98.38 108 THR A C 1
ATOM 863 O O . THR A 1 108 ? 11.025 -1.810 -6.065 1.00 98.38 108 THR A O 1
ATOM 866 N N . GLU A 1 109 ? 10.225 -3.139 -7.686 1.00 98.12 109 GLU A N 1
ATOM 867 C CA . GLU A 1 109 ? 10.614 -2.250 -8.788 1.00 98.12 109 GLU A CA 1
ATOM 868 C C . GLU A 1 109 ? 9.860 -0.916 -8.726 1.00 98.12 109 GLU A C 1
ATOM 870 O O . GLU A 1 109 ? 10.492 0.138 -8.703 1.00 98.12 109 GLU A O 1
ATOM 875 N N . CYS A 1 110 ? 8.535 -0.963 -8.566 1.00 98.62 110 CYS A N 1
ATOM 876 C CA . CYS A 1 110 ? 7.726 0.235 -8.353 1.00 98.62 110 CYS A CA 1
ATOM 877 C C . CYS A 1 110 ? 8.188 1.020 -7.126 1.00 98.62 110 CYS A C 1
ATOM 879 O O . CYS A 1 110 ? 8.391 2.226 -7.190 1.00 98.62 110 CYS A O 1
ATOM 881 N N . CYS A 1 111 ? 8.421 0.342 -6.004 1.00 98.69 111 CYS A N 1
ATOM 882 C CA . CYS A 1 111 ? 8.873 1.007 -4.789 1.00 98.69 111 CYS A CA 1
ATOM 883 C C . CYS A 1 111 ? 10.218 1.725 -4.954 1.00 98.69 111 CYS A C 1
ATOM 885 O O . CYS A 1 111 ? 10.417 2.780 -4.351 1.00 98.69 111 CYS A O 1
ATOM 887 N N . LYS A 1 112 ? 11.143 1.173 -5.746 1.00 98.50 112 LYS A N 1
ATOM 888 C CA . LYS A 1 112 ? 12.405 1.848 -6.072 1.00 98.50 112 LYS A CA 1
ATOM 889 C C . LYS A 1 112 ? 12.152 3.104 -6.902 1.00 98.50 112 LYS A C 1
ATOM 891 O O . LYS A 1 112 ? 12.660 4.159 -6.546 1.00 98.50 112 LYS A O 1
ATOM 896 N N . ASP A 1 113 ? 11.324 3.002 -7.940 1.00 98.12 113 ASP A N 1
ATOM 897 C CA . ASP A 1 113 ? 10.962 4.132 -8.808 1.00 98.12 113 ASP A CA 1
ATOM 898 C C . ASP A 1 113 ? 10.250 5.259 -8.031 1.00 98.12 113 ASP A C 1
ATOM 900 O O . ASP A 1 113 ? 10.501 6.440 -8.247 1.00 98.12 113 ASP A O 1
ATOM 904 N N . MET A 1 114 ? 9.440 4.903 -7.029 1.00 97.69 114 MET A N 1
ATOM 905 C CA . MET A 1 114 ? 8.732 5.849 -6.154 1.00 97.69 114 MET A CA 1
ATOM 906 C C . MET A 1 114 ? 9.581 6.379 -4.971 1.00 97.69 114 MET A C 1
ATOM 908 O O . MET A 1 114 ? 9.078 7.093 -4.088 1.00 97.69 114 MET A O 1
ATOM 912 N N . GLY A 1 115 ? 10.869 6.023 -4.909 1.00 97.88 115 GLY A N 1
ATOM 913 C CA . GLY A 1 115 ? 11.809 6.490 -3.884 1.00 97.88 115 GLY A CA 1
ATOM 914 C C . GLY A 1 115 ? 11.540 5.940 -2.477 1.00 97.88 115 GLY A C 1
ATOM 915 O O . GLY A 1 115 ? 11.831 6.598 -1.477 1.00 97.88 115 GLY A O 1
ATOM 916 N N . VAL A 1 116 ? 10.938 4.751 -2.357 1.00 98.50 116 VAL A N 1
AT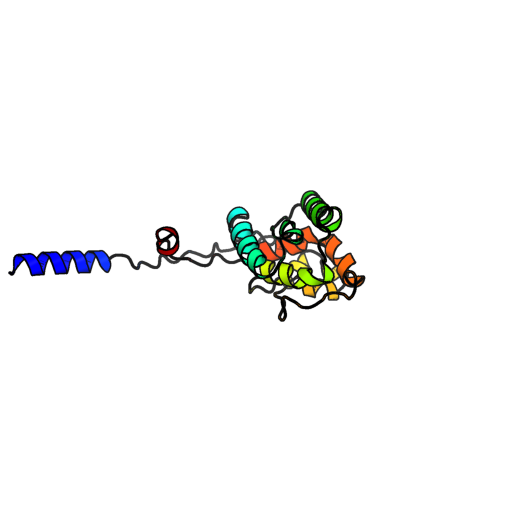OM 917 C CA . VAL A 1 116 ? 10.761 4.062 -1.062 1.00 98.50 116 VAL A CA 1
ATOM 918 C C . VAL A 1 116 ? 12.110 3.578 -0.525 1.00 98.50 116 VAL A C 1
ATOM 920 O O . VAL A 1 116 ? 12.359 3.644 0.680 1.00 98.50 116 VAL A O 1
ATOM 923 N N . SER A 1 117 ? 13.007 3.133 -1.411 1.00 97.19 117 SER A N 1
ATOM 924 C CA . SER A 1 117 ? 14.369 2.713 -1.053 1.00 97.19 117 SER A CA 1
ATOM 925 C C . SER A 1 117 ? 15.245 3.846 -0.522 1.00 97.19 117 SER A C 1
ATOM 927 O O . SER A 1 117 ? 16.204 3.564 0.192 1.00 97.19 117 SER A O 1
ATOM 929 N N . ASP A 1 118 ? 14.907 5.102 -0.819 1.00 97.94 118 ASP A N 1
ATOM 930 C CA . ASP A 1 118 ? 15.710 6.274 -0.446 1.00 97.94 118 ASP A CA 1
ATOM 931 C C . ASP A 1 118 ? 15.674 6.539 1.066 1.00 97.94 118 ASP A C 1
ATOM 933 O O . ASP A 1 118 ? 16.616 7.091 1.630 1.00 97.94 118 ASP A O 1
ATOM 937 N N . ILE A 1 119 ? 14.607 6.099 1.747 1.00 97.88 119 ILE A N 1
ATOM 938 C CA . ILE A 1 119 ? 14.523 6.097 3.218 1.00 97.88 119 ILE A CA 1
ATOM 939 C C . ILE A 1 119 ? 15.466 5.043 3.817 1.00 97.88 119 ILE A C 1
ATOM 941 O O . ILE A 1 119 ? 16.000 5.208 4.915 1.00 97.88 119 ILE A O 1
ATOM 945 N N . GLY A 1 120 ? 15.651 3.937 3.101 1.00 97.38 120 GLY A N 1
ATOM 946 C CA . GLY A 1 120 ? 16.556 2.856 3.448 1.00 97.38 120 GLY A CA 1
ATOM 947 C C . GLY A 1 120 ? 16.148 1.540 2.781 1.00 97.38 120 GLY A C 1
ATOM 948 O O . GLY A 1 120 ? 14.957 1.282 2.579 1.00 97.38 120 GLY A O 1
ATOM 949 N N . PRO A 1 121 ? 17.113 0.652 2.477 1.00 96.62 121 PRO A N 1
ATOM 950 C CA . PRO A 1 121 ? 16.846 -0.600 1.767 1.00 96.62 121 PRO A CA 1
ATOM 951 C C . PRO A 1 121 ? 15.894 -1.528 2.532 1.00 96.62 121 PRO A C 1
ATOM 953 O O . PRO A 1 121 ? 15.163 -2.305 1.920 1.00 96.62 121 PRO A O 1
ATOM 956 N N . HIS A 1 122 ? 15.835 -1.420 3.864 1.00 96.38 122 HIS A N 1
ATOM 957 C CA . HIS A 1 122 ? 14.895 -2.179 4.687 1.00 96.38 122 HIS A CA 1
ATOM 958 C C . HIS A 1 122 ? 13.431 -1.826 4.398 1.00 96.38 122 HIS A C 1
ATOM 960 O O . HIS A 1 122 ? 12.571 -2.653 4.680 1.00 96.38 122 HIS A O 1
ATOM 966 N N . CYS A 1 123 ? 13.118 -0.658 3.828 1.00 98.44 123 CYS A N 1
ATOM 967 C CA . CYS A 1 123 ? 11.742 -0.293 3.484 1.00 98.44 123 CYS A CA 1
ATOM 968 C C . CYS A 1 123 ? 11.177 -1.106 2.314 1.00 98.44 123 CYS A C 1
ATOM 970 O O . CYS A 1 123 ? 9.963 -1.293 2.249 1.00 98.44 123 CYS A O 1
ATOM 972 N N . LEU A 1 124 ? 12.034 -1.680 1.459 1.00 98.50 124 LEU A N 1
ATOM 973 C CA . LEU A 1 124 ? 11.603 -2.565 0.371 1.00 98.50 124 LEU A CA 1
ATOM 974 C C . LEU A 1 124 ? 10.917 -3.839 0.881 1.00 98.50 124 LEU A C 1
ATOM 976 O O . LEU A 1 124 ? 10.125 -4.431 0.154 1.00 98.50 124 LEU A O 1
ATOM 980 N N . GLN A 1 125 ? 11.117 -4.208 2.154 1.00 97.62 125 GLN A N 1
ATOM 981 C CA . GLN A 1 125 ? 10.381 -5.321 2.758 1.00 97.62 125 GLN A CA 1
ATOM 982 C C . GLN A 1 125 ? 8.863 -5.085 2.795 1.00 97.62 125 GLN A C 1
ATOM 984 O O . GLN A 1 125 ? 8.104 -6.035 2.943 1.00 97.62 125 GLN A O 1
ATOM 989 N N . LEU A 1 126 ? 8.409 -3.830 2.689 1.00 98.50 126 LEU A N 1
ATOM 990 C CA . LEU A 1 126 ? 6.990 -3.470 2.661 1.00 98.50 126 LEU A CA 1
ATOM 991 C C . LEU A 1 126 ? 6.394 -3.508 1.245 1.00 98.50 126 LEU A C 1
ATOM 993 O O . LEU A 1 126 ? 5.212 -3.220 1.086 1.00 98.50 126 LEU A O 1
ATOM 997 N N . CYS A 1 127 ? 7.187 -3.856 0.229 1.00 98.62 127 CYS A N 1
ATOM 998 C CA . CYS A 1 127 ? 6.815 -3.774 -1.185 1.00 98.62 127 CYS A CA 1
ATOM 999 C C . CYS A 1 127 ? 6.456 -5.123 -1.811 1.00 98.62 127 CYS A C 1
ATOM 1001 O O . CYS A 1 127 ? 6.114 -5.179 -2.985 1.00 98.62 127 CYS A O 1
ATOM 1003 N N . HIS A 1 128 ? 6.500 -6.208 -1.04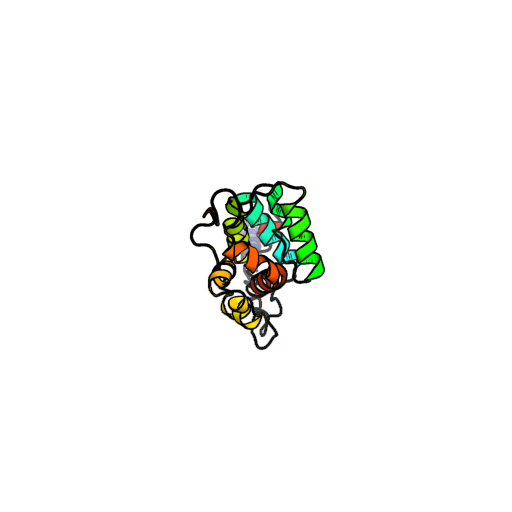3 1.00 98.12 128 HIS A N 1
ATOM 1004 C CA . HIS A 1 128 ? 6.236 -7.555 -1.538 1.00 98.12 128 HIS A CA 1
ATOM 1005 C C . HIS A 1 128 ? 5.426 -8.376 -0.523 1.00 98.12 128 HIS A C 1
ATOM 1007 O O . HIS A 1 128 ? 5.316 -7.992 0.653 1.00 98.12 128 HIS A O 1
ATOM 1013 N N . PRO A 1 129 ? 4.861 -9.528 -0.930 1.00 96.50 129 PRO A N 1
ATOM 1014 C CA . PRO A 1 129 ? 4.099 -10.377 -0.035 1.00 96.50 129 PRO A CA 1
ATOM 1015 C C . PRO A 1 129 ? 4.981 -10.858 1.114 1.00 96.50 129 PRO A C 1
ATOM 1017 O O . PRO A 1 129 ? 6.154 -11.199 0.941 1.00 96.50 129 PRO A O 1
ATOM 1020 N N . GLN A 1 130 ? 4.410 -10.888 2.313 1.00 96.62 130 GLN A N 1
ATOM 1021 C CA . GLN A 1 130 ? 5.126 -11.365 3.489 1.00 96.62 130 GLN A CA 1
ATOM 1022 C C . GLN A 1 130 ? 5.042 -12.887 3.544 1.00 96.62 130 GLN A C 1
ATOM 1024 O O . GLN A 1 130 ? 3.944 -13.440 3.617 1.00 96.62 130 GLN A O 1
ATOM 1029 N N . ALA A 1 131 ? 6.195 -13.561 3.561 1.00 95.25 131 ALA A N 1
ATOM 1030 C CA . ALA A 1 131 ? 6.264 -15.022 3.674 1.00 95.25 131 ALA A CA 1
ATOM 1031 C C . ALA A 1 131 ? 5.593 -15.540 4.960 1.00 95.25 131 ALA A C 1
ATOM 1033 O O . ALA A 1 131 ? 5.023 -16.628 4.991 1.00 95.25 131 ALA A O 1
ATOM 1034 N N . LYS A 1 132 ? 5.644 -14.740 6.030 1.00 96.81 132 LYS A N 1
ATOM 1035 C CA . LYS A 1 132 ? 4.957 -14.985 7.300 1.00 96.81 132 LYS A CA 1
ATOM 1036 C C . LYS A 1 132 ? 4.038 -13.795 7.589 1.00 96.81 132 LYS A C 1
ATOM 1038 O O . LYS A 1 132 ? 4.497 -12.847 8.215 1.00 96.81 132 LYS A O 1
ATOM 1043 N N . PRO A 1 133 ? 2.748 -13.836 7.211 1.00 95.75 133 PRO A N 1
ATOM 1044 C CA . PRO A 1 133 ? 1.836 -12.698 7.381 1.00 95.75 133 PRO A CA 1
ATOM 1045 C C . PRO A 1 133 ? 1.703 -12.225 8.833 1.00 95.75 133 PRO A C 1
ATOM 1047 O O . PRO A 1 133 ? 1.401 -11.070 9.091 1.00 95.75 133 PRO A O 1
ATOM 1050 N N . ARG A 1 134 ? 1.925 -13.112 9.810 1.00 96.19 134 ARG A N 1
ATOM 1051 C CA . ARG A 1 134 ? 1.863 -12.799 11.249 1.00 96.19 134 ARG A CA 1
ATOM 1052 C C . ARG A 1 134 ? 3.239 -12.517 11.865 1.00 96.19 134 ARG A C 1
ATOM 1054 O O . ARG A 1 134 ? 3.389 -12.614 13.080 1.00 96.19 134 ARG A O 1
ATOM 1061 N N . ALA A 1 135 ? 4.256 -12.241 11.045 1.00 97.19 135 ALA A N 1
ATOM 1062 C CA . ALA A 1 135 ? 5.570 -11.865 11.545 1.00 97.19 135 ALA A CA 1
ATOM 1063 C C . ALA A 1 135 ? 5.489 -10.541 12.309 1.00 97.19 135 ALA A C 1
ATOM 1065 O O . ALA A 1 135 ? 4.847 -9.584 11.872 1.00 97.19 135 ALA A O 1
ATOM 1066 N N . LEU A 1 136 ? 6.165 -10.499 13.454 1.00 97.38 136 LEU A N 1
ATOM 1067 C CA . LEU A 1 136 ? 6.282 -9.286 14.244 1.00 97.38 136 LEU A CA 1
ATOM 1068 C C . LEU A 1 136 ? 7.331 -8.368 13.609 1.00 97.38 136 LEU A C 1
ATOM 1070 O O . LEU A 1 136 ? 8.457 -8.794 13.364 1.00 97.38 136 LEU A O 1
ATOM 1074 N N . LEU A 1 137 ? 6.977 -7.102 13.390 1.00 96.50 137 LEU A N 1
ATOM 1075 C CA . LEU A 1 137 ? 7.886 -6.051 12.908 1.00 96.50 137 LEU A CA 1
ATOM 1076 C C . LEU A 1 137 ? 8.385 -5.161 14.061 1.00 96.50 137 LEU A C 1
ATOM 1078 O O . LEU A 1 137 ? 8.636 -3.969 13.893 1.00 96.50 137 LEU A O 1
ATOM 1082 N N . GLY A 1 138 ? 8.471 -5.739 15.259 1.00 95.62 138 GLY A N 1
ATOM 1083 C CA . GLY A 1 138 ? 8.881 -5.099 16.506 1.00 95.62 138 GLY A CA 1
ATOM 1084 C C . GLY A 1 138 ? 8.375 -5.875 17.727 1.00 95.62 138 GLY A C 1
ATOM 1085 O O . GLY A 1 138 ? 7.666 -6.868 17.582 1.00 95.62 138 GLY A O 1
ATOM 1086 N N . GLU A 1 139 ? 8.730 -5.439 18.936 1.00 92.88 139 GLU A N 1
ATOM 1087 C CA . GLU A 1 139 ? 8.429 -6.188 20.173 1.00 92.88 139 GLU A CA 1
ATOM 1088 C C . GLU A 1 139 ? 7.240 -5.615 20.956 1.00 92.88 139 GLU A C 1
ATOM 1090 O O . GLU A 1 139 ? 6.290 -6.323 21.298 1.00 92.88 139 GLU A O 1
ATOM 1095 N N . ARG A 1 140 ? 7.288 -4.310 21.246 1.00 91.56 140 ARG A N 1
ATOM 1096 C CA . ARG A 1 140 ? 6.222 -3.557 21.941 1.00 91.56 140 ARG A CA 1
ATOM 1097 C C . ARG A 1 140 ? 5.617 -2.467 21.065 1.00 91.56 140 ARG A C 1
ATOM 1099 O O . ARG A 1 140 ? 4.458 -2.099 21.227 1.00 91.56 140 ARG A O 1
ATOM 1106 N N . SER A 1 1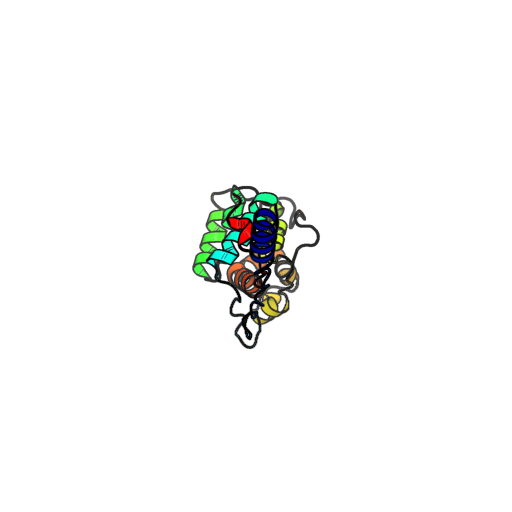41 ? 6.421 -1.967 20.141 1.00 93.06 141 SER A N 1
ATOM 1107 C CA . SER A 1 141 ? 6.094 -0.970 19.137 1.00 93.06 141 SER A CA 1
ATOM 1108 C C . SER A 1 141 ? 6.782 -1.359 17.835 1.00 93.06 141 SER A C 1
ATOM 1110 O O . SER A 1 141 ? 7.598 -2.284 17.798 1.00 93.06 141 SER A O 1
ATOM 1112 N N . LEU A 1 142 ? 6.410 -0.685 16.751 1.00 94.25 142 LEU A N 1
ATOM 1113 C CA . LEU A 1 142 ? 7.011 -0.923 15.450 1.00 94.25 142 LEU A CA 1
ATOM 1114 C C . LEU A 1 142 ? 8.504 -0.566 15.505 1.00 94.25 142 LEU A C 1
ATOM 1116 O O . LEU A 1 142 ? 8.874 0.458 16.084 1.00 94.25 142 LEU A O 1
ATOM 1120 N N . ALA A 1 143 ? 9.361 -1.407 14.926 1.00 96.38 143 ALA A N 1
ATOM 1121 C CA . ALA A 1 143 ? 10.796 -1.163 14.915 1.00 96.38 143 ALA A CA 1
ATOM 1122 C C . ALA A 1 143 ? 11.100 0.192 14.256 1.00 96.38 143 ALA A C 1
ATOM 1124 O O . ALA A 1 143 ? 10.550 0.519 13.203 1.00 96.38 143 ALA A O 1
ATOM 1125 N N . LYS A 1 144 ? 11.996 0.980 14.865 1.00 94.56 144 LYS A N 1
ATOM 1126 C CA . LYS A 1 144 ? 12.314 2.354 14.433 1.00 94.56 144 LYS A CA 1
ATOM 1127 C C . LYS A 1 144 ? 12.629 2.482 12.927 1.00 94.56 144 LYS A C 1
ATOM 1129 O O . LYS A 1 144 ? 12.117 3.421 12.314 1.00 94.56 144 LYS A O 1
ATOM 1134 N N . PRO A 1 145 ? 13.386 1.559 12.294 1.00 95.62 145 PRO A N 1
ATOM 1135 C CA . PRO A 1 145 ? 13.603 1.612 10.848 1.00 95.62 145 PRO A CA 1
ATOM 1136 C C . PRO A 1 145 ? 12.301 1.497 10.040 1.00 95.62 145 PRO A C 1
ATOM 1138 O O . PRO A 1 145 ? 12.119 2.230 9.073 1.00 95.62 145 PRO A O 1
ATOM 1141 N N . ILE A 1 146 ? 11.364 0.646 10.471 1.00 97.19 146 ILE A N 1
ATOM 1142 C CA . ILE A 1 146 ? 10.075 0.433 9.795 1.00 97.19 146 ILE A CA 1
ATOM 1143 C C . ILE A 1 146 ? 9.147 1.637 9.970 1.00 97.19 146 ILE A C 1
ATOM 1145 O O . ILE A 1 146 ? 8.448 2.004 9.032 1.00 97.19 146 ILE A O 1
ATOM 1149 N N . VAL A 1 147 ? 9.176 2.299 11.133 1.00 96.25 147 VAL A N 1
ATOM 1150 C CA . VAL A 1 147 ? 8.411 3.541 11.362 1.00 96.25 147 VAL A CA 1
ATOM 1151 C C . VAL A 1 147 ? 8.757 4.596 10.311 1.00 96.25 147 VAL A C 1
ATOM 1153 O O . VAL A 1 147 ? 7.861 5.244 9.779 1.00 96.25 147 VAL A O 1
ATOM 1156 N N . SER A 1 148 ? 10.039 4.729 9.962 1.00 97.19 148 SER A N 1
ATOM 1157 C CA . SER A 1 148 ? 10.488 5.703 8.957 1.00 97.19 148 SER A CA 1
ATOM 1158 C C . SER A 1 148 ? 9.927 5.391 7.564 1.00 97.19 148 SER A C 1
ATOM 1160 O O . SER A 1 148 ? 9.584 6.309 6.820 1.00 97.19 148 SER A O 1
ATOM 1162 N N . CYS A 1 149 ? 9.747 4.108 7.233 1.00 98.38 149 CYS A N 1
ATOM 1163 C CA . CYS A 1 149 ? 9.163 3.677 5.961 1.00 98.38 149 CYS A CA 1
ATOM 1164 C C . CYS A 1 149 ? 7.700 4.113 5.791 1.00 98.38 149 CYS A C 1
ATOM 1166 O O . CYS A 1 149 ? 7.256 4.317 4.666 1.00 98.38 149 CYS A O 1
ATOM 1168 N N . LEU A 1 150 ? 6.955 4.308 6.889 1.00 97.00 150 LEU A N 1
ATOM 1169 C CA . LEU A 1 150 ? 5.559 4.762 6.835 1.00 97.00 150 LEU A CA 1
ATOM 1170 C C . LEU A 1 150 ? 5.412 6.192 6.291 1.00 97.00 150 LEU A C 1
ATOM 1172 O O . LEU A 1 150 ? 4.320 6.575 5.885 1.00 97.00 150 LEU A O 1
ATOM 1176 N N . SER A 1 151 ? 6.498 6.972 6.227 1.00 96.75 151 SER A N 1
ATOM 1177 C CA . SER A 1 151 ? 6.500 8.276 5.544 1.00 96.75 151 SER A CA 1
ATOM 1178 C C . SER A 1 151 ? 6.216 8.180 4.039 1.00 96.75 151 SER A C 1
ATOM 1180 O O . SER A 1 151 ? 5.852 9.189 3.440 1.00 96.75 151 SER A O 1
ATOM 1182 N N . LYS A 1 152 ? 6.361 6.979 3.460 1.00 98.25 152 LYS A N 1
ATOM 1183 C CA . LYS A 1 152 ? 6.108 6.648 2.054 1.00 98.25 152 LYS A CA 1
ATOM 1184 C C . LYS A 1 152 ? 4.870 5.756 1.859 1.00 98.25 152 LYS A C 1
ATOM 1186 O O . LYS A 1 152 ? 4.799 4.976 0.910 1.00 98.25 152 LYS A O 1
ATOM 1191 N N . TRP A 1 153 ? 3.924 5.778 2.803 1.00 98.25 153 TRP A N 1
ATOM 1192 C CA . TRP A 1 153 ? 2.777 4.859 2.805 1.00 98.25 153 TRP A CA 1
ATOM 1193 C C . TRP A 1 153 ? 1.896 4.988 1.560 1.00 98.25 153 TRP A C 1
ATOM 1195 O O . TRP A 1 153 ? 1.504 3.968 1.001 1.00 98.25 153 TRP A O 1
ATOM 1205 N N . ASP A 1 154 ? 1.647 6.209 1.088 1.00 98.50 154 ASP A N 1
ATOM 1206 C CA . ASP A 1 154 ? 0.908 6.478 -0.147 1.00 98.50 154 ASP A CA 1
ATOM 1207 C C . ASP A 1 154 ? 1.588 5.857 -1.371 1.00 98.50 154 ASP A C 1
ATOM 1209 O O . ASP A 1 154 ? 0.923 5.203 -2.174 1.00 98.50 154 ASP A O 1
ATOM 1213 N N . GLN A 1 155 ? 2.916 5.970 -1.487 1.00 98.62 155 GLN A N 1
ATOM 1214 C CA . GLN A 1 155 ? 3.648 5.340 -2.589 1.00 98.62 155 GLN A CA 1
ATOM 1215 C C . GLN A 1 155 ? 3.649 3.813 -2.483 1.00 98.62 155 GLN A C 1
ATOM 1217 O O . GLN A 1 155 ? 3.494 3.129 -3.491 1.00 98.62 155 GLN A O 1
ATOM 1222 N N . ILE A 1 156 ? 3.796 3.262 -1.274 1.00 98.81 156 ILE A N 1
ATOM 1223 C CA . ILE A 1 156 ? 3.731 1.810 -1.053 1.00 98.81 156 ILE A CA 1
ATOM 1224 C C . ILE A 1 156 ? 2.341 1.283 -1.446 1.00 98.81 156 ILE A C 1
ATOM 1226 O O . ILE A 1 156 ? 2.246 0.270 -2.139 1.00 98.81 156 ILE A O 1
ATOM 1230 N N . MET A 1 157 ? 1.263 1.973 -1.057 1.00 98.75 157 MET A N 1
ATOM 1231 C CA . MET A 1 157 ? -0.105 1.602 -1.436 1.00 98.75 157 MET A CA 1
ATOM 1232 C C . MET A 1 157 ? -0.353 1.761 -2.934 1.00 98.75 157 MET A C 1
ATOM 1234 O O . MET A 1 157 ? -0.952 0.866 -3.529 1.00 98.75 157 MET A O 1
ATOM 1238 N N . GLN A 1 158 ? 0.158 2.825 -3.562 1.00 98.44 158 GLN A N 1
ATOM 1239 C CA . GLN A 1 158 ? 0.121 2.968 -5.017 1.00 98.44 158 GLN A CA 1
ATOM 1240 C C . GLN A 1 158 ? 0.789 1.765 -5.684 1.00 98.44 158 GLN A C 1
ATOM 1242 O O . GLN A 1 158 ? 0.160 1.108 -6.500 1.00 98.44 158 GLN A O 1
ATOM 1247 N N . CYS A 1 159 ? 2.009 1.406 -5.282 1.00 98.62 159 CYS A N 1
ATOM 1248 C CA . CYS A 1 159 ? 2.721 0.272 -5.863 1.00 98.62 159 CYS A CA 1
ATOM 1249 C C . CYS A 1 159 ? 1.988 -1.058 -5.694 1.00 98.62 159 CYS A C 1
ATOM 1251 O O . CYS A 1 159 ? 1.930 -1.843 -6.639 1.00 98.62 159 CYS A O 1
ATOM 1253 N N . HIS A 1 160 ? 1.384 -1.307 -4.530 1.00 98.69 160 HIS A N 1
ATOM 1254 C CA . HIS A 1 160 ? 0.575 -2.509 -4.345 1.00 98.69 160 HIS A CA 1
ATOM 1255 C C . HIS A 1 160 ? -0.676 -2.514 -5.218 1.00 98.69 160 HIS A C 1
ATOM 1257 O O . HIS A 1 160 ? -0.972 -3.541 -5.824 1.00 98.69 160 HIS A O 1
ATOM 1263 N N . HIS A 1 161 ? -1.369 -1.380 -5.354 1.00 98.06 161 HIS A N 1
ATOM 1264 C CA . HIS A 1 161 ? -2.528 -1.249 -6.244 1.00 98.06 161 HIS A CA 1
ATOM 1265 C C . HIS A 1 161 ? -2.136 -1.475 -7.708 1.00 98.06 161 HIS A C 1
ATOM 1267 O O . HIS A 1 161 ? -2.809 -2.203 -8.440 1.00 98.06 161 HIS A O 1
ATOM 1273 N N . SER A 1 162 ? -1.006 -0.909 -8.121 1.00 96.56 162 SER A N 1
ATOM 1274 C CA . SER A 1 162 ? -0.439 -1.043 -9.462 1.00 96.56 162 SER A CA 1
ATOM 1275 C C . SER A 1 162 ? 0.058 -2.447 -9.772 1.00 96.56 162 SER A C 1
ATOM 1277 O O . SER A 1 162 ? 0.050 -2.856 -10.933 1.00 96.56 162 SER A O 1
ATOM 1279 N N . GLY A 1 163 ? 0.451 -3.202 -8.748 1.00 95.81 163 GLY A N 1
ATOM 1280 C CA . GLY A 1 163 ? 0.815 -4.610 -8.844 1.00 95.81 163 GLY A CA 1
ATOM 1281 C C . GLY A 1 163 ? -0.365 -5.536 -9.108 1.00 95.81 163 GLY A C 1
ATOM 1282 O O . GLY A 1 163 ? -0.187 -6.600 -9.698 1.00 95.81 163 GLY A O 1
ATOM 1283 N N . LEU A 1 164 ? -1.580 -5.134 -8.725 1.00 94.62 164 LEU A N 1
ATOM 1284 C CA . LEU A 1 164 ? -2.752 -5.982 -8.888 1.00 94.62 164 LEU A CA 1
ATOM 1285 C C . LEU A 1 164 ? -3.045 -6.249 -10.361 1.00 94.62 164 LEU A C 1
ATOM 1287 O O . LEU A 1 164 ? -2.925 -5.381 -11.230 1.00 94.62 164 LEU A O 1
ATOM 1291 N N . ARG A 1 165 ? -3.457 -7.481 -10.640 1.00 88.38 165 ARG A N 1
ATOM 1292 C CA . ARG A 1 165 ? -3.913 -7.914 -11.959 1.00 88.38 165 ARG A CA 1
ATOM 1293 C C . ARG A 1 165 ? -5.370 -8.331 -11.850 1.00 88.38 165 ARG A C 1
ATOM 1295 O O . ARG A 1 165 ? -5.762 -8.980 -10.881 1.00 88.38 165 ARG A O 1
ATOM 1302 N N . ALA A 1 166 ? -6.179 -7.959 -12.838 1.00 72.38 166 ALA A N 1
ATOM 1303 C CA . ALA A 1 166 ? -7.547 -8.446 -12.920 1.00 72.38 166 ALA A CA 1
ATOM 1304 C C . ALA A 1 166 ? -7.509 -9.975 -13.068 1.00 72.38 166 ALA A C 1
ATOM 1306 O O . ALA A 1 166 ? -7.049 -10.494 -14.082 1.00 72.38 166 ALA A O 1
ATOM 1307 N N . ARG A 1 167 ? -7.971 -10.712 -12.052 1.00 66.25 167 ARG A N 1
ATOM 1308 C CA . ARG A 1 167 ? -8.227 -12.149 -12.182 1.00 66.25 167 ARG A CA 1
ATOM 1309 C C . ARG A 1 167 ? -9.705 -12.344 -12.488 1.00 66.25 167 ARG A C 1
ATOM 1311 O O . ARG A 1 167 ? -10.556 -11.836 -11.762 1.00 66.25 167 ARG A O 1
ATOM 1318 N N . LYS A 1 168 ? -10.021 -13.107 -13.535 1.00 55.72 168 LYS A N 1
ATOM 1319 C CA . LYS A 1 168 ? -11.405 -13.461 -13.862 1.00 55.72 168 LYS A CA 1
ATOM 1320 C C . LYS A 1 168 ? -12.001 -14.332 -12.752 1.00 55.72 168 LYS A C 1
ATOM 1322 O O . LYS A 1 168 ? -11.528 -15.442 -12.516 1.00 55.72 168 LYS A O 1
ATOM 1327 N N . VAL A 1 169 ? -13.060 -13.848 -12.108 1.00 52.59 169 VAL A N 1
ATOM 1328 C CA . VAL A 1 169 ? -13.979 -14.678 -11.319 1.00 52.59 169 VAL A CA 1
ATOM 1329 C C . VAL A 1 169 ? -15.220 -14.911 -12.191 1.00 52.59 169 VAL A C 1
ATOM 1331 O O . VAL A 1 169 ? -15.786 -13.934 -12.686 1.00 52.59 169 VAL A O 1
ATOM 1334 N N . PRO A 1 170 ? -15.635 -16.162 -12.464 1.00 44.09 170 PRO A N 1
ATOM 1335 C CA . PRO A 1 170 ? -16.860 -16.427 -13.215 1.00 44.09 170 PRO A CA 1
ATOM 1336 C C . PRO A 1 170 ? -18.063 -15.731 -12.561 1.00 44.09 170 PRO A C 1
ATOM 1338 O O . PRO A 1 170 ? -18.251 -15.841 -11.352 1.00 44.09 170 PRO A O 1
ATOM 1341 N N . LYS A 1 171 ? -18.912 -15.055 -13.350 1.00 50.56 171 LYS A N 1
ATOM 1342 C CA . LYS A 1 171 ? -20.134 -14.381 -12.853 1.00 50.56 171 LYS A CA 1
ATOM 1343 C C . LYS A 1 171 ? -21.065 -15.317 -12.064 1.00 50.56 171 LYS A C 1
ATOM 1345 O O . LYS A 1 171 ? -21.841 -14.851 -11.235 1.00 50.56 171 LYS A O 1
ATOM 1350 N N . THR A 1 172 ? -20.960 -16.627 -12.273 1.00 51.44 172 THR A N 1
ATOM 1351 C CA . THR A 1 172 ? -21.709 -17.651 -11.537 1.00 51.44 172 THR A CA 1
ATOM 1352 C C . THR A 1 172 ? -21.374 -17.731 -10.045 1.00 51.44 172 THR A C 1
ATOM 1354 O O . THR A 1 172 ? -22.177 -18.284 -9.303 1.00 51.44 172 THR A O 1
ATOM 1357 N N . SER A 1 173 ? -20.273 -17.143 -9.554 1.00 49.03 173 SER A N 1
ATOM 1358 C CA . SER A 1 173 ? -20.027 -17.070 -8.103 1.00 49.03 173 SER A CA 1
ATOM 1359 C C . SER A 1 173 ? -20.828 -15.971 -7.394 1.00 49.03 173 SER A C 1
ATOM 1361 O O . SER A 1 173 ? -20.912 -15.992 -6.173 1.00 49.03 173 SER A O 1
ATOM 1363 N N . VAL A 1 174 ? -21.384 -14.997 -8.126 1.00 50.19 174 VAL A N 1
ATOM 1364 C CA . VAL A 1 174 ? -22.119 -13.858 -7.538 1.00 50.19 174 VAL A CA 1
ATOM 1365 C C . VAL A 1 174 ? -23.626 -14.121 -7.475 1.00 50.19 174 VAL A C 1
ATOM 1367 O O . VAL A 1 174 ? -24.304 -13.546 -6.637 1.00 50.19 174 VAL A O 1
ATOM 1370 N N . L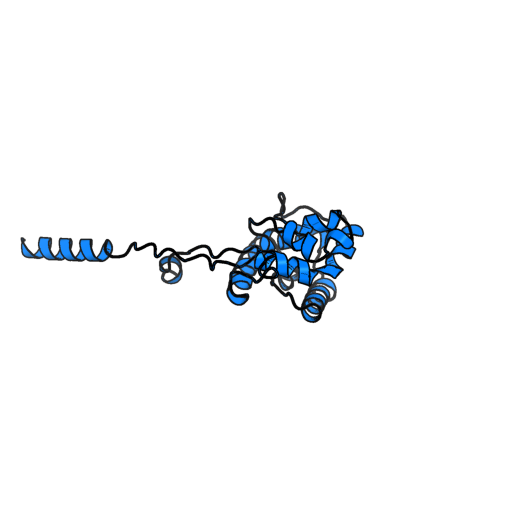EU A 1 175 ? -24.157 -15.014 -8.315 1.00 46.22 175 LEU A N 1
ATOM 1371 C CA . LEU A 1 175 ? -25.590 -15.346 -8.325 1.00 46.22 175 LEU A CA 1
ATOM 1372 C C . LEU A 1 175 ? -25.983 -16.486 -7.370 1.00 46.22 175 LEU A C 1
ATOM 1374 O O . LEU A 1 175 ? -27.168 -16.773 -7.246 1.00 46.22 175 LEU A O 1
ATOM 1378 N N . ASN A 1 176 ? -25.018 -17.106 -6.683 1.00 39.78 176 ASN A N 1
ATOM 1379 C CA . ASN A 1 176 ? -25.264 -18.204 -5.741 1.00 39.78 176 ASN A CA 1
ATOM 1380 C C . ASN A 1 176 ? -25.005 -17.820 -4.269 1.00 39.78 176 ASN A C 1
ATOM 1382 O O . ASN A 1 176 ? -24.613 -18.687 -3.491 1.00 39.78 176 ASN A O 1
ATOM 1386 N N . ASN A 1 177 ? -25.214 -16.552 -3.894 1.00 42.25 177 ASN A N 1
ATOM 1387 C CA . ASN A 1 177 ? -25.334 -16.117 -2.495 1.00 42.25 177 ASN A CA 1
ATOM 1388 C C . ASN A 1 177 ? -26.545 -15.199 -2.323 1.00 42.25 177 ASN A C 1
ATOM 1390 O O . ASN A 1 177 ? -26.500 -14.076 -2.872 1.00 42.25 177 ASN A O 1
#

Secondary structure (DSSP, 8-state):
-HHHHHHHHHHHHHHHTT---------SS-SSGGGTT--SS-HHHHHHHHHHHHHHHS-GGGGGG-S----HHHHHHHHHHHHTTT---HHHHHHHHHHHHHTT---HHHHHHTTSTTT-GGGGGGSS--SSTT--S-SSS--HHHHHHGGGHHHHHHHHHHH---PPPPGGGTTT-

Radius of gyration: 21.29 Å; chains: 1; bounding box: 58×55×51 Å

Sequence (177 aa):
MKFLVYFALIFISYIFADNGVSEFEQPEGCGTQATNWKPCIERKIADQVFTSCCERFVPPECRGLCIYESNAIEARVVLMHTIQPSRCRLYKYLSSIIHCAAQTHDNTECCKDMGVSDIGPHCLQLCHPQAKPRALLGERSLAKPIVSCLSKWDQIMQCHHSGLRARKVPKTSVLNN

pLDDT: mean 87.55, std 16.5, range [39.78, 98.81]

Organism: Strongyloides stercoralis (NCBI:txid6248)

Foldseek 3Di:
DVVVVVVVVVVVVVVVPDPPPPDDPQPPQALDVVNLLHFSDDQVVLLVQQLVQCVVQPDPLQSLLSGLAQPLVVLVVSVCSSVPPSVGQCQFQVLLSLQSLQVQFQLLVQCVVLCLCVLHVVLSCSRHHRPDSRHGCDDRHHDPSNVSSSSCSSSSSSSSSSRDTDDDDPPVVVVPD

InterPro domains:
  IPR002602 Domain of unknown function DB [PF01682] (53-160)